Protein AF-U4UCC9-F1 (afdb_monomer)

pLDDT: mean 88.32, std 9.71, range [47.28, 97.69]

Radius of gyration: 32.97 Å; Cα contacts (8 Å, |Δi|>4): 27; chains: 1; bounding box: 53×62×82 Å

Nearest PDB structures (foldseek):
  3mc6-assembly2_C-3  TM=9.038E-01  e=6.333E-03  Saccharomyces cerevisiae
  3mc6-assembly1_A-2  TM=9.038E-01  e=6.333E-03  Saccharomyces cerevisiae
  2hpc-assembly3_G  TM=3.280E-01  e=4.157E+00  Homo sapiens

Mean predicted aligned error: 11.69 Å

Sequence (170 aa):
MDLIKSPASWLKTYVNAAFQGKEPWQIVSITTSSVLLMVWIYDFLDGDESLVNRGKKTAFKLVKHIPQLRAKVDQVLDETRRNFEDDVTKRTSGVPYLVQLPTTAMSREEIFKALSQNLALGEDGWKSGLASGAVYIHNPALQQLVADVFQISSYTNPLHPDLFPGRYAA

Organism: Dendroctonus ponderosae (NCBI:txid77166)

Foldseek 3Di:
DPPVVVVVVVVVVVVCVVCPPPDPVVVVVVVVVVVVVVVVVCCVVPDPDDPVVVVVVVVVVVVCVPPVVVVVVVVVVVVVVVVVVVVVCVLCVVADDPPDDDPDDDDPVRVVVNVVVVVVSDDPVVVVVPDPPPDDDDDPVVVVVVVVVCVVCVPPDPVCCVVVVVVVVD

Structure (mmCIF, N/CA/C/O backbone):
data_AF-U4UCC9-F1
#
_entry.id   AF-U4UCC9-F1
#
loop_
_atom_site.group_PDB
_atom_site.id
_atom_site.type_symbol
_atom_site.label_atom_id
_atom_site.label_alt_id
_atom_site.label_comp_id
_atom_site.label_asym_id
_atom_site.label_entity_id
_atom_site.label_seq_id
_atom_site.pdbx_PDB_ins_code
_atom_site.Cartn_x
_atom_site.Cartn_y
_atom_site.Cartn_z
_atom_site.occupancy
_atom_site.B_iso_or_equiv
_atom_site.auth_seq_id
_atom_site.auth_comp_id
_atom_site.auth_asym_id
_atom_site.auth_atom_id
_atom_site.pdbx_PDB_model_num
ATOM 1 N N . MET A 1 1 ? 14.550 39.989 -50.358 1.00 47.28 1 MET A N 1
ATOM 2 C CA . MET A 1 1 ? 13.908 38.720 -49.934 1.00 47.28 1 MET A CA 1
ATOM 3 C C . MET A 1 1 ? 14.464 37.530 -50.736 1.00 47.28 1 MET A C 1
ATOM 5 O O . MET A 1 1 ? 13.706 36.650 -51.123 1.00 47.28 1 MET A O 1
ATOM 9 N N . ASP A 1 2 ? 15.789 37.461 -50.955 1.00 53.78 2 ASP A N 1
ATOM 10 C CA . ASP A 1 2 ? 16.403 36.431 -51.822 1.00 53.78 2 ASP A CA 1
ATOM 11 C C . ASP A 1 2 ? 17.521 35.614 -51.155 1.00 53.78 2 ASP A C 1
ATOM 13 O O . ASP A 1 2 ? 17.931 34.591 -51.693 1.00 53.78 2 ASP A O 1
ATOM 17 N N . LEU A 1 3 ? 17.945 35.968 -49.936 1.00 51.38 3 LEU A N 1
ATOM 18 C CA . LEU A 1 3 ? 18.942 35.183 -49.194 1.00 51.38 3 LEU A CA 1
ATOM 19 C C . LEU A 1 3 ? 18.393 33.868 -48.612 1.00 51.38 3 LEU A C 1
ATOM 21 O O . LEU A 1 3 ? 19.155 32.930 -48.408 1.00 51.38 3 LEU A O 1
ATOM 25 N N . ILE A 1 4 ? 17.076 33.753 -48.406 1.00 54.91 4 ILE A N 1
ATOM 26 C CA . ILE A 1 4 ? 16.447 32.540 -47.846 1.00 54.91 4 ILE A CA 1
ATOM 27 C C . ILE A 1 4 ? 16.284 31.438 -48.919 1.00 54.91 4 ILE A C 1
ATOM 29 O O . ILE A 1 4 ? 16.200 30.255 -48.597 1.00 54.91 4 ILE A O 1
ATOM 33 N N . LYS A 1 5 ? 16.299 31.792 -50.215 1.00 56.12 5 LYS A N 1
ATOM 34 C CA . LYS A 1 5 ? 16.053 30.844 -51.322 1.00 56.12 5 LYS A CA 1
ATOM 35 C C . LYS A 1 5 ? 17.261 29.951 -51.655 1.00 56.12 5 LYS A C 1
ATOM 37 O O . LYS A 1 5 ? 17.082 28.825 -52.120 1.00 56.12 5 LYS A O 1
ATOM 42 N N . SER A 1 6 ? 18.482 30.428 -51.409 1.00 64.75 6 SER A N 1
ATOM 43 C CA . SER A 1 6 ? 19.723 29.719 -51.764 1.00 64.75 6 SER A CA 1
ATOM 44 C C . SER A 1 6 ? 19.954 28.420 -50.963 1.00 64.75 6 SER A C 1
ATOM 46 O O . SER A 1 6 ? 20.056 27.358 -51.577 1.00 64.75 6 SER A O 1
ATOM 48 N N . PRO A 1 7 ? 19.921 28.418 -49.615 1.00 70.31 7 PRO A N 1
ATOM 49 C CA . PRO A 1 7 ? 20.138 27.184 -48.853 1.00 70.31 7 PRO A CA 1
ATOM 50 C C . PRO A 1 7 ? 19.000 26.165 -49.026 1.00 70.31 7 PRO A C 1
ATOM 52 O O . PRO A 1 7 ? 19.248 24.962 -49.095 1.00 70.31 7 PRO A O 1
ATOM 55 N N . ALA A 1 8 ? 17.754 26.630 -49.167 1.00 76.25 8 ALA A N 1
ATOM 56 C CA . ALA A 1 8 ? 16.591 25.761 -49.347 1.00 76.25 8 ALA A CA 1
ATOM 57 C C . ALA A 1 8 ? 16.604 25.015 -50.695 1.00 76.25 8 ALA A C 1
ATOM 59 O O . ALA A 1 8 ? 16.221 23.847 -50.770 1.00 76.25 8 ALA A O 1
ATOM 60 N N . SER A 1 9 ? 17.059 25.672 -51.766 1.00 79.12 9 SER A N 1
ATOM 61 C CA . SER A 1 9 ? 17.156 25.059 -53.099 1.00 79.12 9 SER A CA 1
ATOM 62 C C . SER A 1 9 ? 18.297 24.045 -53.197 1.00 79.12 9 SER A C 1
ATOM 64 O O . SER A 1 9 ? 18.111 22.977 -53.789 1.00 79.12 9 SER A O 1
ATOM 66 N N . TRP A 1 10 ? 19.434 24.326 -52.555 1.00 84.94 10 TRP A N 1
ATOM 67 C CA . TRP A 1 10 ? 20.522 23.362 -52.401 1.00 84.94 10 TRP A CA 1
ATOM 68 C C . TRP A 1 10 ? 20.057 22.121 -51.630 1.00 84.94 10 TRP A C 1
ATOM 70 O O . TRP A 1 10 ? 20.211 21.003 -52.120 1.00 84.94 10 TRP A O 1
ATOM 80 N N . LEU A 1 11 ? 19.393 22.317 -50.486 1.00 83.38 11 LEU A N 1
ATOM 81 C CA . LEU A 1 11 ? 18.882 21.225 -49.656 1.00 83.38 11 LEU A CA 1
ATOM 82 C C . LEU A 1 11 ? 17.871 20.364 -50.421 1.00 83.38 11 LEU A C 1
ATOM 84 O O . LEU A 1 11 ? 17.974 19.141 -50.426 1.00 83.38 11 LEU A O 1
ATOM 88 N N . LYS A 1 12 ? 16.925 21.000 -51.122 1.00 83.19 12 LYS A N 1
ATOM 89 C CA . LYS A 1 12 ? 15.947 20.310 -51.973 1.00 83.19 12 LYS A CA 1
ATOM 90 C C . LYS A 1 12 ? 16.631 19.463 -53.046 1.00 83.19 12 LYS A C 1
ATOM 92 O O . LYS A 1 12 ? 16.242 18.320 -53.262 1.00 83.19 12 LYS A O 1
ATOM 97 N N . THR A 1 13 ? 17.641 20.015 -53.716 1.00 86.31 13 THR A N 1
ATOM 98 C CA . THR A 1 13 ? 18.372 19.313 -54.782 1.00 86.31 13 THR A CA 1
ATOM 99 C C . THR A 1 13 ? 19.153 18.127 -54.226 1.00 86.31 13 THR A C 1
ATOM 101 O O . THR A 1 13 ? 19.107 17.042 -54.798 1.00 86.31 13 THR A O 1
ATOM 104 N N . TYR A 1 14 ? 19.793 18.305 -53.071 1.00 87.12 14 TYR A N 1
ATOM 105 C CA . TYR A 1 14 ? 20.523 17.249 -52.382 1.00 87.12 14 TYR A CA 1
ATOM 106 C C . TYR A 1 14 ? 19.607 16.102 -51.930 1.00 87.12 14 TYR A C 1
ATOM 108 O O . TYR A 1 14 ? 19.885 14.940 -52.219 1.00 87.12 14 TYR A O 1
ATOM 116 N N . VAL A 1 15 ? 18.479 16.415 -51.281 1.00 84.44 15 VAL A N 1
ATOM 117 C CA . VAL A 1 15 ? 17.497 15.410 -50.838 1.00 84.44 15 VAL A CA 1
ATOM 118 C C . VAL A 1 15 ? 16.915 14.660 -52.037 1.00 84.44 15 VAL A C 1
ATOM 120 O O . VAL A 1 15 ? 16.879 13.432 -52.034 1.00 84.44 15 VAL A O 1
ATOM 123 N N . ASN A 1 16 ? 16.525 15.367 -53.100 1.00 85.44 16 ASN A N 1
ATOM 124 C CA . ASN A 1 16 ? 15.986 14.729 -54.302 1.00 85.44 16 ASN A CA 1
ATOM 125 C C . ASN A 1 16 ? 17.008 13.818 -54.997 1.00 85.44 16 ASN A C 1
ATOM 127 O O . ASN A 1 16 ? 16.629 12.759 -55.490 1.00 85.44 16 ASN A O 1
ATOM 131 N N . ALA A 1 17 ? 18.289 14.198 -55.011 1.00 87.19 17 ALA A N 1
ATOM 132 C CA . ALA A 1 17 ? 19.362 13.348 -55.521 1.00 87.19 17 ALA A CA 1
ATOM 133 C C . ALA A 1 17 ? 19.570 12.102 -54.640 1.00 87.19 17 ALA A C 1
ATOM 135 O O . ALA A 1 17 ? 19.726 11.000 -55.159 1.00 87.19 17 ALA A O 1
ATOM 136 N N . ALA A 1 18 ? 19.505 12.244 -53.312 1.00 83.88 18 ALA A N 1
ATOM 137 C CA . ALA A 1 18 ? 19.679 11.136 -52.370 1.00 83.88 18 ALA A CA 1
ATOM 138 C C . ALA A 1 18 ? 18.568 10.068 -52.459 1.00 83.88 18 ALA A C 1
ATOM 140 O O . ALA A 1 18 ? 18.821 8.885 -52.221 1.00 83.88 18 ALA A O 1
ATOM 141 N N . PHE A 1 19 ? 17.345 10.465 -52.824 1.00 87.25 19 PHE A N 1
ATOM 142 C CA . PHE A 1 19 ? 16.203 9.559 -53.016 1.00 87.25 19 PHE A CA 1
ATOM 143 C C . PHE A 1 19 ? 15.894 9.268 -54.497 1.00 87.25 19 PHE A C 1
ATOM 145 O O . PHE A 1 19 ? 14.848 8.692 -54.806 1.00 87.25 19 PHE A O 1
ATOM 152 N N . GLN A 1 20 ? 16.792 9.626 -55.423 1.00 89.06 20 GLN A N 1
ATOM 153 C CA . GLN A 1 20 ? 16.585 9.411 -56.854 1.00 89.06 20 GLN A CA 1
ATOM 154 C C . GLN A 1 20 ? 16.442 7.913 -57.174 1.00 89.06 20 GLN A C 1
ATOM 156 O O . GLN A 1 20 ? 17.244 7.086 -56.744 1.00 89.06 20 GLN A O 1
ATOM 161 N N . GLY A 1 21 ? 15.402 7.562 -57.937 1.00 88.44 21 GLY A N 1
ATOM 162 C CA . GLY A 1 21 ? 15.137 6.181 -58.355 1.00 88.44 21 GLY A CA 1
ATOM 163 C C . GLY A 1 21 ? 14.501 5.283 -57.286 1.00 88.44 21 GLY A C 1
ATOM 164 O O . GLY A 1 21 ? 14.430 4.076 -57.498 1.00 88.44 21 GLY A O 1
ATOM 165 N N . LYS A 1 22 ? 14.042 5.837 -56.154 1.00 90.31 22 LYS A N 1
ATOM 166 C CA . LYS A 1 22 ? 13.274 5.091 -55.145 1.00 90.31 22 LYS A CA 1
ATOM 167 C C . LYS A 1 22 ? 11.772 5.236 -55.356 1.00 90.31 22 LYS A C 1
ATOM 169 O O . LYS A 1 22 ? 11.279 6.317 -55.674 1.00 90.31 22 LYS A O 1
ATOM 174 N N . GLU A 1 23 ? 11.043 4.151 -55.130 1.00 91.88 23 GLU A N 1
ATOM 175 C CA . GLU A 1 23 ? 9.582 4.167 -55.153 1.00 91.88 23 GLU A CA 1
ATOM 176 C C . GLU A 1 23 ? 9.019 4.877 -53.907 1.00 91.88 23 GLU A C 1
ATOM 178 O O . GLU A 1 23 ? 9.656 4.861 -52.847 1.00 91.88 23 GLU A O 1
ATOM 183 N N . PRO A 1 24 ? 7.807 5.464 -53.975 1.00 90.50 24 PRO A N 1
ATOM 184 C CA . PRO A 1 24 ? 7.237 6.234 -52.868 1.00 90.50 24 PRO A CA 1
ATOM 185 C C . PRO A 1 24 ? 7.198 5.492 -51.523 1.00 90.50 24 PRO A C 1
ATOM 187 O O . PRO A 1 24 ? 7.514 6.081 -50.491 1.00 90.50 24 PRO A O 1
ATOM 190 N N . TRP A 1 25 ? 6.878 4.194 -51.514 1.00 92.31 25 TRP A N 1
ATOM 191 C CA . TRP A 1 25 ? 6.839 3.407 -50.277 1.00 92.31 25 TRP A CA 1
ATOM 192 C C . TRP A 1 25 ? 8.227 3.254 -49.638 1.00 92.31 25 TRP A C 1
ATOM 194 O O . TRP A 1 25 ? 8.339 3.297 -48.417 1.00 92.31 25 TRP A O 1
ATOM 204 N N . GLN A 1 26 ? 9.294 3.156 -50.442 1.00 91.44 26 GLN A N 1
ATOM 205 C CA . GLN A 1 26 ? 10.670 3.049 -49.947 1.00 91.44 26 GLN A CA 1
ATOM 206 C C . GLN A 1 26 ? 11.096 4.339 -49.249 1.00 91.44 26 GLN A C 1
ATOM 208 O O . GLN A 1 26 ? 11.743 4.294 -48.205 1.00 91.44 26 GLN A O 1
ATOM 213 N N . ILE A 1 27 ? 10.712 5.491 -49.805 1.00 91.81 27 ILE A N 1
ATOM 214 C CA . ILE A 1 27 ? 10.983 6.803 -49.207 1.00 91.81 27 ILE A CA 1
ATOM 215 C C . ILE A 1 27 ? 10.269 6.917 -47.856 1.00 91.81 27 ILE A C 1
ATOM 217 O O . ILE A 1 27 ? 10.886 7.318 -46.866 1.00 91.81 27 ILE A O 1
ATOM 221 N N . VAL A 1 28 ? 9.001 6.505 -47.785 1.00 93.62 28 VAL A N 1
ATOM 222 C CA . VAL A 1 28 ? 8.235 6.491 -46.530 1.00 93.62 28 VAL A CA 1
ATOM 223 C C . VAL A 1 28 ? 8.887 5.554 -45.509 1.00 93.62 28 VAL A C 1
ATOM 225 O O . VAL A 1 28 ? 9.186 5.982 -44.401 1.00 93.62 28 VAL A O 1
ATOM 228 N N . SER A 1 29 ? 9.208 4.310 -45.873 1.00 94.19 29 SER A N 1
ATOM 229 C CA . SER A 1 29 ? 9.813 3.351 -44.938 1.00 94.19 29 SER A CA 1
ATOM 230 C C . SER A 1 29 ? 11.182 3.796 -44.427 1.00 94.19 29 SER A C 1
ATOM 232 O O . SER A 1 29 ? 11.454 3.653 -43.234 1.00 94.19 29 SER A O 1
ATOM 234 N N . ILE A 1 30 ? 12.037 4.349 -45.294 1.00 92.62 30 ILE A N 1
ATOM 235 C CA . ILE A 1 30 ? 13.361 4.849 -44.900 1.00 92.62 30 ILE A CA 1
ATOM 236 C C . ILE A 1 30 ? 13.206 6.031 -43.947 1.00 92.62 30 ILE A C 1
ATOM 238 O O . ILE A 1 30 ? 13.788 6.013 -42.868 1.00 92.62 30 ILE A O 1
ATOM 242 N N . THR A 1 31 ? 12.395 7.030 -44.301 1.00 93.81 31 THR A N 1
ATOM 243 C CA . THR A 1 31 ? 12.232 8.225 -43.460 1.00 93.81 31 THR A CA 1
ATOM 244 C C . THR A 1 31 ? 11.598 7.885 -42.113 1.00 93.81 31 THR A C 1
ATOM 246 O O . THR A 1 31 ? 12.139 8.283 -41.082 1.00 93.81 31 THR A O 1
ATOM 249 N N . THR A 1 32 ? 10.533 7.076 -42.083 1.00 95.38 32 THR A N 1
ATOM 250 C CA . THR A 1 32 ? 9.915 6.615 -40.832 1.00 95.38 32 THR A CA 1
ATOM 251 C C . THR A 1 32 ? 10.902 5.820 -39.976 1.00 95.38 32 THR A C 1
ATOM 253 O O . THR A 1 32 ? 11.041 6.113 -38.791 1.00 95.38 32 THR A O 1
ATOM 256 N N . SER A 1 33 ? 11.640 4.867 -40.554 1.00 95.75 33 SER A N 1
ATOM 257 C CA . SER A 1 33 ? 12.606 4.056 -39.795 1.00 95.75 33 SER A CA 1
ATOM 258 C C . SER A 1 33 ? 13.769 4.893 -39.266 1.00 95.75 33 SER A C 1
ATOM 260 O O . SER A 1 33 ? 14.184 4.705 -38.127 1.00 95.75 33 SER A O 1
ATOM 262 N N . SER A 1 34 ? 14.283 5.842 -40.054 1.00 94.31 34 SER A N 1
ATOM 263 C CA . SER A 1 34 ? 15.357 6.742 -39.627 1.00 94.31 34 SER A CA 1
ATOM 264 C C . SER A 1 34 ? 14.920 7.671 -38.499 1.00 94.31 34 SER A C 1
ATOM 266 O O . SER A 1 34 ? 15.680 7.858 -37.553 1.00 94.31 34 SER A O 1
ATOM 268 N N . VAL A 1 35 ? 13.704 8.223 -38.564 1.00 96.00 35 VAL A N 1
ATOM 269 C CA . VAL A 1 35 ? 13.162 9.067 -37.488 1.00 96.00 35 VAL A CA 1
ATOM 270 C C . VAL A 1 35 ? 12.956 8.246 -36.218 1.00 96.00 35 VAL A C 1
ATOM 272 O O . VAL A 1 35 ? 13.420 8.657 -35.159 1.00 96.00 35 VAL A O 1
ATOM 275 N N . LEU A 1 36 ? 12.338 7.064 -36.313 1.00 96.12 36 LEU A N 1
ATOM 276 C CA . LEU A 1 36 ? 12.151 6.181 -35.156 1.00 96.12 36 LEU A CA 1
ATOM 277 C C . LEU A 1 36 ? 13.487 5.744 -34.545 1.00 96.12 36 LEU A C 1
ATOM 279 O O . LEU A 1 36 ? 13.622 5.742 -33.326 1.00 96.12 36 LEU A O 1
ATOM 283 N N . LEU A 1 37 ? 14.487 5.422 -35.372 1.00 95.75 37 LEU A N 1
ATOM 284 C CA . LEU A 1 37 ? 15.831 5.088 -34.905 1.00 95.75 37 LEU A CA 1
ATOM 285 C C . LEU A 1 37 ? 16.489 6.278 -34.201 1.00 95.75 37 LEU A C 1
ATOM 287 O O . LEU A 1 37 ? 17.109 6.097 -33.160 1.00 95.75 37 LEU A O 1
ATOM 291 N N . MET A 1 38 ? 16.348 7.488 -34.744 1.00 95.19 38 MET A N 1
ATOM 292 C CA . MET A 1 38 ? 16.907 8.699 -34.146 1.00 95.19 38 MET A CA 1
ATOM 293 C C . MET A 1 38 ? 16.262 9.010 -32.791 1.00 95.19 38 MET A C 1
ATOM 295 O O . MET A 1 38 ? 16.990 9.273 -31.838 1.00 95.19 38 MET A O 1
ATOM 299 N N . VAL A 1 39 ? 14.931 8.922 -32.687 1.00 93.06 39 VAL A N 1
ATOM 300 C CA . VAL A 1 39 ? 14.205 9.079 -31.413 1.00 93.06 39 VAL A CA 1
ATOM 301 C C . VAL A 1 39 ? 14.635 8.002 -30.420 1.00 93.06 39 VAL A C 1
ATOM 303 O O . VAL A 1 39 ? 14.973 8.315 -29.286 1.00 93.06 39 VAL A O 1
ATOM 306 N N . TRP A 1 40 ? 14.726 6.745 -30.859 1.00 91.19 40 TRP A N 1
ATOM 307 C CA . TRP A 1 40 ? 15.185 5.652 -30.005 1.00 91.19 40 TRP A CA 1
ATOM 308 C C . TRP A 1 40 ? 16.619 5.864 -29.498 1.00 91.19 40 TRP A C 1
ATOM 310 O O . TRP A 1 40 ? 16.883 5.630 -28.323 1.00 91.19 40 TRP A O 1
ATOM 320 N N . ILE A 1 41 ? 17.546 6.326 -30.349 1.00 89.62 41 ILE A N 1
ATOM 321 C CA . ILE A 1 41 ? 18.921 6.659 -29.938 1.00 89.62 41 ILE A CA 1
ATOM 322 C C . ILE A 1 41 ? 18.911 7.822 -28.943 1.00 89.62 41 ILE A C 1
ATOM 324 O O . ILE A 1 41 ? 19.638 7.765 -27.953 1.00 89.62 41 ILE A O 1
ATOM 328 N N . TYR A 1 42 ? 18.102 8.854 -29.191 1.00 88.50 42 TYR A N 1
ATOM 329 C CA . TYR A 1 42 ? 17.964 9.995 -28.290 1.00 88.50 42 TYR A CA 1
ATOM 330 C C . TYR A 1 42 ? 17.484 9.541 -26.906 1.00 88.50 42 TYR A C 1
ATOM 332 O O . TYR A 1 42 ? 18.213 9.722 -25.937 1.00 88.50 42 TYR A O 1
ATOM 340 N N . ASP A 1 43 ? 16.358 8.829 -26.817 1.00 81.88 43 ASP A N 1
ATOM 341 C CA . ASP A 1 43 ? 15.822 8.298 -25.553 1.00 81.88 43 ASP A CA 1
ATOM 342 C C . ASP A 1 43 ? 16.792 7.308 -24.878 1.00 81.88 43 ASP A C 1
ATOM 344 O O . ASP A 1 43 ? 16.871 7.177 -23.648 1.00 81.88 43 ASP A O 1
ATOM 348 N N . PHE A 1 44 ? 17.565 6.576 -25.684 1.00 81.75 44 PHE A N 1
ATOM 349 C CA . PHE A 1 44 ? 18.584 5.672 -25.175 1.00 81.75 44 PHE A CA 1
ATOM 350 C C . PHE A 1 44 ? 19.751 6.427 -24.523 1.00 81.75 44 PHE A C 1
ATOM 352 O O . PHE A 1 44 ? 20.250 5.955 -23.500 1.00 81.75 44 PHE A O 1
ATOM 359 N N . LEU A 1 45 ? 20.177 7.567 -25.069 1.00 82.50 45 LEU A N 1
ATOM 360 C CA . LEU A 1 45 ? 21.286 8.368 -24.538 1.00 82.50 45 LEU A CA 1
ATOM 361 C C . LEU A 1 45 ? 20.857 9.337 -23.427 1.00 82.50 45 LEU A C 1
ATOM 363 O O . LEU A 1 45 ? 21.623 9.528 -22.488 1.00 82.50 45 LEU A O 1
ATOM 367 N N . ASP A 1 46 ? 19.657 9.910 -23.526 1.00 80.31 46 ASP A N 1
ATOM 368 C CA . ASP A 1 46 ? 19.131 10.966 -22.642 1.00 80.31 46 ASP A CA 1
ATOM 369 C C . ASP A 1 46 ? 18.462 10.427 -21.368 1.00 80.31 46 ASP A C 1
ATOM 371 O O . ASP A 1 46 ? 17.993 11.180 -20.523 1.00 80.31 46 ASP A O 1
ATOM 375 N N . GLY A 1 47 ? 18.381 9.106 -21.198 1.00 70.94 47 GLY A N 1
ATOM 376 C CA . GLY A 1 47 ? 17.731 8.563 -20.010 1.00 70.94 47 GLY A CA 1
ATOM 377 C C . GLY A 1 47 ? 18.558 8.754 -18.735 1.00 70.94 47 GLY A C 1
ATOM 378 O O . GLY A 1 47 ? 19.743 8.430 -18.705 1.00 70.94 47 GLY A O 1
ATOM 379 N N . ASP A 1 48 ? 17.881 9.138 -17.650 1.00 69.44 48 ASP A N 1
ATOM 380 C CA . ASP A 1 48 ? 18.442 9.401 -16.310 1.00 69.44 48 ASP A CA 1
ATOM 381 C C . ASP A 1 48 ? 19.288 8.254 -15.712 1.00 69.44 48 ASP A C 1
ATOM 383 O O . ASP A 1 48 ? 20.084 8.446 -14.790 1.00 69.44 48 ASP A O 1
ATOM 387 N N . GLU A 1 49 ? 19.127 7.025 -16.213 1.00 75.56 49 GLU A N 1
ATOM 388 C CA . GLU A 1 49 ? 19.886 5.863 -15.757 1.00 75.56 49 GLU A CA 1
ATOM 389 C C . GLU A 1 49 ? 21.130 5.604 -16.605 1.00 75.56 49 GLU A C 1
ATOM 391 O O . GLU A 1 49 ? 21.039 5.308 -17.798 1.00 75.56 49 GLU A O 1
ATOM 396 N N . SER A 1 50 ? 22.292 5.559 -15.943 1.00 83.31 50 SER A N 1
ATOM 397 C CA . SER A 1 50 ? 23.559 5.198 -16.582 1.00 83.31 50 SER A CA 1
ATOM 398 C C . SER A 1 50 ? 23.470 3.883 -17.373 1.00 83.31 50 SER A C 1
ATOM 400 O O . SER A 1 50 ? 22.852 2.900 -16.945 1.00 83.31 50 SER A O 1
ATOM 402 N N . LEU A 1 51 ? 24.165 3.824 -18.515 1.00 81.44 51 LEU A N 1
ATOM 403 C CA . LEU A 1 51 ? 24.238 2.624 -19.363 1.00 81.44 51 LEU A CA 1
ATOM 404 C C . LEU A 1 51 ? 24.713 1.384 -18.585 1.00 81.44 51 LEU A C 1
ATOM 406 O O . LEU A 1 51 ? 24.260 0.268 -18.838 1.00 81.44 51 LEU A O 1
ATOM 410 N N . VAL A 1 52 ? 25.567 1.588 -17.580 1.00 83.31 52 VAL A N 1
ATOM 411 C CA . VAL A 1 52 ? 26.032 0.540 -16.664 1.00 83.31 52 VAL A CA 1
ATOM 412 C C . VAL A 1 52 ? 24.874 -0.042 -15.853 1.00 83.31 52 VAL A C 1
ATOM 414 O O . VAL A 1 52 ? 24.780 -1.260 -15.716 1.00 83.31 52 VAL A O 1
ATOM 417 N N . ASN A 1 53 ? 23.970 0.791 -15.335 1.00 86.31 53 ASN A N 1
ATOM 418 C CA . ASN A 1 53 ? 22.815 0.324 -14.569 1.00 86.31 53 ASN A CA 1
ATOM 419 C C . ASN A 1 53 ? 21.830 -0.448 -15.449 1.00 86.31 53 ASN A C 1
ATOM 421 O O . ASN A 1 53 ? 21.337 -1.500 -15.036 1.00 86.31 53 ASN A O 1
ATOM 425 N N . ARG A 1 54 ? 21.610 0.002 -16.687 1.00 84.75 54 ARG A N 1
ATOM 426 C CA . ARG A 1 54 ? 20.808 -0.737 -17.675 1.00 84.75 54 ARG A CA 1
ATOM 427 C C . ARG A 1 54 ? 21.426 -2.099 -17.990 1.00 84.75 54 ARG A C 1
ATOM 429 O O . ARG A 1 54 ? 20.733 -3.114 -17.926 1.00 84.75 54 ARG A O 1
ATOM 436 N N . GLY A 1 55 ? 22.738 -2.137 -18.228 1.00 87.69 55 GLY A N 1
ATOM 437 C CA . GLY A 1 55 ? 23.496 -3.373 -18.424 1.00 87.69 55 GLY A CA 1
ATOM 438 C C . GLY A 1 55 ? 23.387 -4.319 -17.226 1.00 87.69 55 GLY A C 1
ATOM 439 O O . GLY A 1 55 ? 23.057 -5.490 -17.402 1.00 87.69 55 GLY A O 1
ATOM 440 N N . LYS A 1 56 ? 23.557 -3.808 -15.999 1.00 89.75 56 LYS A N 1
ATOM 441 C CA . LYS A 1 56 ? 23.379 -4.574 -14.753 1.00 89.75 56 LYS A CA 1
ATOM 442 C C . LYS A 1 56 ? 21.967 -5.145 -14.627 1.00 89.75 56 LYS A C 1
ATOM 444 O O . LYS A 1 56 ? 21.825 -6.316 -14.292 1.00 89.75 56 LYS A O 1
ATOM 449 N N . LYS A 1 57 ? 20.925 -4.362 -14.926 1.00 88.62 57 LYS A N 1
ATOM 450 C CA . LYS A 1 57 ? 19.528 -4.830 -14.896 1.00 88.62 57 LYS A CA 1
ATOM 451 C C . LYS A 1 57 ? 19.285 -5.938 -15.917 1.00 88.62 57 LYS A C 1
ATOM 453 O O . LYS A 1 57 ? 18.669 -6.944 -15.575 1.00 88.62 57 LYS A O 1
ATOM 458 N N . THR A 1 58 ? 19.774 -5.783 -17.146 1.00 87.81 58 THR A N 1
ATOM 459 C CA . THR A 1 58 ? 19.644 -6.809 -18.191 1.00 87.81 58 THR A CA 1
ATOM 460 C C . THR A 1 58 ? 20.419 -8.071 -17.830 1.00 87.81 58 THR A C 1
ATOM 462 O O . THR A 1 58 ? 19.858 -9.161 -17.893 1.00 87.81 58 THR A O 1
ATOM 465 N N . ALA A 1 59 ? 21.659 -7.940 -17.358 1.00 91.75 59 ALA A N 1
ATOM 466 C CA . ALA A 1 59 ? 22.452 -9.065 -16.873 1.00 91.75 59 ALA A CA 1
ATOM 467 C C . ALA A 1 59 ? 21.750 -9.784 -15.713 1.00 91.75 59 ALA A C 1
ATOM 469 O O . ALA A 1 59 ? 21.617 -11.002 -15.738 1.00 91.75 59 ALA A O 1
ATOM 470 N N . PHE A 1 60 ? 21.211 -9.044 -14.743 1.00 91.00 60 PHE A N 1
ATOM 471 C CA . PHE A 1 60 ? 20.451 -9.611 -13.631 1.00 91.00 60 PHE A CA 1
ATOM 472 C C . PHE A 1 60 ? 19.182 -10.332 -14.100 1.00 91.00 60 PHE A C 1
ATOM 474 O O . PHE A 1 60 ? 18.876 -11.418 -13.608 1.00 91.00 60 PHE A O 1
ATOM 481 N N . LYS A 1 61 ? 18.463 -9.779 -15.088 1.00 88.31 61 LYS A N 1
ATOM 482 C CA . LYS A 1 61 ? 17.326 -10.459 -15.728 1.00 88.31 61 LYS A CA 1
ATOM 483 C C . LYS A 1 61 ? 17.763 -11.771 -16.374 1.00 88.31 61 LYS A C 1
ATOM 485 O O . LYS A 1 61 ? 17.105 -12.777 -16.152 1.00 88.31 61 LYS A O 1
ATOM 490 N N . LEU A 1 62 ? 18.863 -11.790 -17.124 1.00 90.69 62 LEU A N 1
ATOM 491 C CA . LEU A 1 62 ? 19.373 -13.004 -17.773 1.00 90.69 62 LEU A CA 1
ATOM 492 C C . LEU A 1 62 ? 19.815 -14.055 -16.750 1.00 90.69 62 LEU A C 1
ATOM 494 O O . LEU A 1 62 ? 19.413 -15.209 -16.836 1.00 90.69 62 LEU A O 1
ATOM 498 N N . VAL A 1 63 ? 20.562 -13.640 -15.729 1.00 90.19 63 VAL A N 1
ATOM 499 C CA . VAL A 1 63 ? 21.047 -14.507 -14.648 1.00 90.19 63 VAL A CA 1
ATOM 500 C C . VAL A 1 63 ? 19.885 -15.166 -13.890 1.00 90.19 63 VAL A C 1
ATOM 502 O O . VAL A 1 63 ? 19.958 -16.349 -13.568 1.00 90.19 63 VAL A O 1
ATOM 505 N N . LYS A 1 64 ? 18.756 -14.467 -13.706 1.00 85.12 64 LYS A N 1
ATOM 506 C CA . LYS A 1 64 ? 17.522 -15.038 -13.130 1.00 85.12 64 LYS A CA 1
ATOM 507 C C . LYS A 1 64 ? 16.875 -16.164 -13.950 1.00 85.12 64 LYS A C 1
ATOM 509 O O . LYS A 1 64 ? 16.032 -16.872 -13.408 1.00 85.12 64 LYS A O 1
ATOM 514 N N . HIS A 1 65 ? 17.235 -16.349 -15.221 1.00 88.50 65 HIS A N 1
ATOM 515 C CA . HIS A 1 65 ? 16.726 -17.464 -16.031 1.00 88.50 65 HIS A CA 1
ATOM 516 C C . HIS A 1 65 ? 17.497 -18.768 -15.796 1.00 88.50 65 HIS A C 1
ATOM 518 O O . HIS A 1 65 ? 17.053 -19.823 -16.244 1.00 88.50 65 HIS A O 1
ATOM 524 N N . ILE A 1 66 ? 18.626 -18.724 -15.082 1.00 94.75 66 ILE A N 1
ATOM 525 C CA . ILE A 1 66 ? 19.385 -19.921 -14.718 1.00 94.75 66 ILE A CA 1
ATOM 526 C C . ILE A 1 66 ? 18.554 -20.728 -13.704 1.00 94.75 66 ILE A C 1
ATOM 528 O O . ILE A 1 66 ? 18.288 -20.216 -12.611 1.00 94.75 66 ILE A O 1
ATOM 532 N N . PRO A 1 67 ? 18.168 -21.986 -14.006 1.00 92.31 67 PRO A N 1
ATOM 533 C CA . PRO A 1 67 ? 17.232 -22.747 -13.173 1.00 92.31 67 PRO A CA 1
ATOM 534 C C . PRO A 1 67 ? 17.674 -22.896 -11.714 1.00 92.31 67 PRO A C 1
ATOM 536 O O . PRO A 1 67 ? 16.861 -22.756 -10.807 1.00 92.31 67 PRO A O 1
ATOM 539 N N . GLN A 1 68 ? 18.970 -23.118 -11.477 1.00 93.38 68 GLN A N 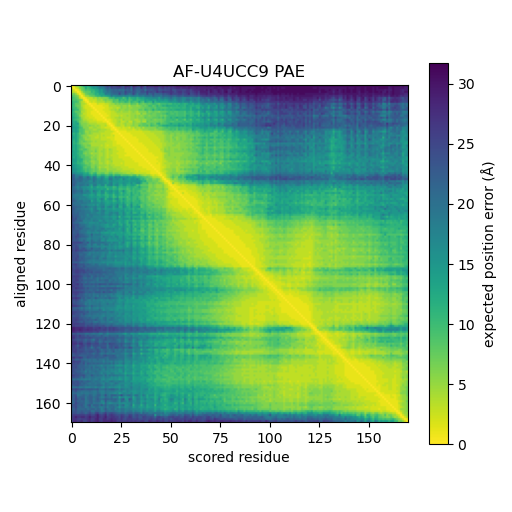1
ATOM 540 C CA . GLN A 1 68 ? 19.528 -23.273 -10.129 1.00 93.38 68 GLN A CA 1
ATOM 541 C C . GLN A 1 68 ? 19.410 -21.992 -9.295 1.00 93.38 68 GLN A C 1
ATOM 543 O O . GLN A 1 68 ? 19.058 -22.045 -8.118 1.00 93.38 68 GLN A O 1
ATOM 548 N N . LEU A 1 69 ? 19.675 -20.831 -9.903 1.00 91.25 69 LEU A N 1
ATOM 549 C CA . LEU A 1 69 ? 19.557 -19.557 -9.201 1.00 91.25 69 LEU A CA 1
ATOM 550 C C . LEU A 1 69 ? 18.094 -19.210 -8.942 1.00 91.25 69 LEU A C 1
ATOM 552 O O . LEU A 1 69 ? 17.759 -18.763 -7.848 1.00 91.25 69 LEU A O 1
ATOM 556 N N . ARG A 1 70 ? 17.226 -19.444 -9.930 1.00 91.25 70 ARG A N 1
ATOM 557 C CA . ARG A 1 70 ? 15.786 -19.254 -9.773 1.00 91.25 70 ARG A CA 1
ATOM 558 C C . ARG A 1 70 ? 15.245 -20.090 -8.616 1.00 91.25 70 ARG A C 1
ATOM 560 O O . ARG A 1 70 ? 14.622 -19.527 -7.730 1.00 91.25 70 ARG A O 1
ATOM 567 N N . ALA A 1 71 ? 15.591 -21.377 -8.560 1.00 94.25 71 ALA A N 1
ATOM 568 C CA . ALA A 1 71 ? 15.199 -22.255 -7.460 1.00 94.25 71 ALA A CA 1
ATOM 569 C C . ALA A 1 71 ? 15.658 -21.722 -6.091 1.00 94.25 71 ALA A C 1
ATOM 571 O O . ALA A 1 71 ? 14.921 -21.819 -5.113 1.00 94.25 71 ALA A O 1
ATOM 572 N N . LYS A 1 72 ? 16.849 -21.110 -6.010 1.00 94.31 72 LYS A N 1
ATOM 573 C CA . LYS A 1 72 ? 17.328 -20.509 -4.759 1.00 94.31 72 LYS A CA 1
ATOM 574 C C . LYS A 1 72 ? 16.562 -19.242 -4.374 1.00 94.31 72 LYS A C 1
ATOM 576 O O . LYS A 1 72 ? 16.280 -19.048 -3.195 1.00 94.31 72 LYS A O 1
ATOM 581 N N . VAL A 1 73 ? 16.239 -18.387 -5.345 1.00 92.38 73 VAL A N 1
ATOM 582 C CA . VAL A 1 73 ? 15.402 -17.197 -5.122 1.00 92.38 73 VAL A CA 1
ATOM 583 C C . VAL A 1 73 ? 14.012 -17.615 -4.654 1.00 92.38 73 VAL A C 1
ATOM 585 O O . VAL A 1 73 ? 13.542 -17.097 -3.646 1.00 92.38 73 VAL A O 1
ATOM 588 N N . ASP A 1 74 ? 13.403 -18.587 -5.330 1.00 94.12 74 ASP A N 1
ATOM 589 C CA . ASP A 1 74 ? 12.082 -19.114 -4.986 1.00 94.12 74 ASP A CA 1
ATOM 590 C C . ASP A 1 74 ? 12.091 -19.717 -3.570 1.00 94.12 74 ASP A C 1
ATOM 592 O O . ASP A 1 74 ? 11.222 -19.396 -2.766 1.00 94.12 74 ASP A O 1
ATOM 596 N N . GLN A 1 75 ? 13.139 -20.466 -3.196 1.00 96.62 75 GLN A N 1
ATOM 597 C CA . GLN A 1 75 ? 13.307 -20.981 -1.831 1.00 96.62 75 GLN A CA 1
ATOM 598 C C . GLN A 1 75 ? 13.297 -19.863 -0.773 1.00 96.62 75 GLN A C 1
ATOM 600 O O . GLN A 1 75 ? 12.632 -20.003 0.252 1.00 96.62 75 GLN A O 1
ATOM 605 N N . VAL A 1 76 ? 14.038 -18.772 -1.000 1.00 96.25 76 VAL A N 1
ATOM 606 C CA . VAL A 1 76 ? 14.111 -17.642 -0.054 1.00 96.25 76 VAL A CA 1
ATOM 607 C C . VAL A 1 76 ? 12.786 -16.886 0.002 1.00 96.25 76 VAL A C 1
ATOM 609 O O . VAL A 1 76 ? 12.378 -16.459 1.081 1.00 96.25 76 VAL A O 1
ATOM 612 N N . LEU A 1 77 ? 12.095 -16.734 -1.129 1.00 96.38 77 LEU A N 1
ATOM 613 C CA . LEU A 1 77 ? 10.768 -16.119 -1.170 1.00 96.38 77 LEU A CA 1
ATOM 614 C C . LEU A 1 77 ? 9.748 -16.955 -0.396 1.00 96.38 77 LEU A C 1
ATOM 616 O O . LEU A 1 77 ? 9.005 -16.400 0.409 1.00 96.38 77 LEU A O 1
ATOM 620 N N . ASP A 1 78 ? 9.757 -18.273 -0.579 1.00 97.56 78 ASP A N 1
ATOM 621 C CA . ASP A 1 78 ? 8.871 -19.191 0.136 1.00 97.56 78 ASP A CA 1
ATOM 622 C C . ASP A 1 78 ? 9.166 -19.221 1.637 1.00 97.56 78 ASP A C 1
ATOM 624 O O . ASP A 1 78 ? 8.250 -19.253 2.454 1.00 97.56 78 ASP A O 1
ATOM 628 N N . GLU A 1 79 ? 10.441 -19.196 2.025 1.00 97.69 79 GLU A N 1
ATOM 629 C CA . GLU A 1 79 ? 10.846 -19.087 3.427 1.00 97.69 79 GLU A CA 1
ATOM 630 C C . GLU A 1 79 ? 10.413 -17.751 4.037 1.00 97.69 79 GLU A C 1
ATOM 632 O O . GLU A 1 79 ? 9.797 -17.738 5.097 1.00 97.69 79 GLU A O 1
ATOM 637 N N . THR A 1 80 ? 10.650 -16.638 3.341 1.00 96.62 80 THR A N 1
ATOM 638 C CA . THR A 1 80 ? 10.212 -15.303 3.778 1.00 96.62 80 THR A CA 1
ATOM 639 C C . THR A 1 80 ? 8.695 -15.245 3.924 1.00 96.62 80 THR A C 1
ATOM 641 O O . THR A 1 80 ? 8.191 -14.704 4.906 1.00 96.62 80 THR A O 1
ATOM 644 N N . ARG A 1 81 ? 7.960 -15.839 2.977 1.00 96.62 81 ARG A N 1
ATOM 645 C CA . ARG A 1 81 ? 6.503 -15.945 3.028 1.00 96.62 81 ARG A CA 1
ATOM 646 C C . ARG A 1 81 ? 6.048 -16.736 4.250 1.00 96.62 81 ARG A C 1
ATOM 648 O O . ARG A 1 81 ? 5.200 -16.240 4.979 1.00 96.62 81 ARG A O 1
ATOM 655 N N . ARG A 1 82 ? 6.615 -17.924 4.487 1.00 97.25 82 ARG A N 1
ATOM 656 C CA . ARG A 1 82 ? 6.283 -18.747 5.661 1.00 97.25 82 ARG A CA 1
ATOM 657 C C . ARG A 1 82 ? 6.588 -18.018 6.963 1.00 97.25 82 ARG A C 1
ATOM 659 O O . ARG A 1 82 ? 5.739 -17.986 7.837 1.00 97.25 82 ARG A O 1
ATOM 666 N N . ASN A 1 83 ? 7.752 -17.379 7.063 1.00 97.06 83 ASN A N 1
ATOM 667 C CA . ASN A 1 83 ? 8.122 -16.602 8.245 1.00 97.06 83 ASN A CA 1
ATOM 668 C C . ASN A 1 83 ? 7.136 -15.452 8.483 1.00 97.06 83 ASN A C 1
ATOM 670 O O . ASN A 1 83 ? 6.716 -15.233 9.612 1.00 97.06 83 ASN A O 1
ATOM 674 N N . PHE A 1 84 ? 6.716 -14.757 7.423 1.00 95.69 84 PHE A N 1
ATOM 675 C CA . PHE A 1 84 ? 5.706 -13.707 7.523 1.00 95.69 84 PHE A CA 1
ATOM 676 C C . PHE A 1 84 ? 4.334 -14.252 7.948 1.00 95.69 84 PHE A C 1
ATOM 678 O O . PHE A 1 84 ? 3.704 -13.687 8.839 1.00 95.69 84 PHE A O 1
ATOM 685 N N . GLU A 1 85 ? 3.871 -15.348 7.340 1.00 94.94 85 GLU A N 1
ATOM 686 C CA . GLU A 1 85 ? 2.613 -16.016 7.705 1.00 94.94 85 GLU A CA 1
ATOM 687 C C . GLU A 1 85 ? 2.639 -16.483 9.169 1.00 94.94 85 GLU A C 1
ATOM 689 O O . GLU A 1 85 ? 1.688 -16.225 9.910 1.00 94.94 85 GLU A O 1
ATOM 694 N N . ASP A 1 86 ? 3.740 -17.090 9.613 1.00 95.88 86 ASP A N 1
ATOM 695 C CA . ASP A 1 86 ? 3.954 -17.522 10.995 1.00 95.88 86 ASP A CA 1
ATOM 696 C C . ASP A 1 86 ? 3.977 -16.339 11.965 1.00 95.88 86 ASP A C 1
ATOM 698 O O . ASP A 1 86 ? 3.345 -16.399 13.019 1.00 95.88 86 ASP A O 1
ATOM 702 N N . ASP A 1 87 ? 4.689 -15.261 11.635 1.00 93.25 87 ASP A N 1
ATOM 703 C CA . ASP A 1 87 ? 4.789 -14.070 12.480 1.00 93.25 87 ASP A CA 1
ATOM 704 C C . ASP A 1 87 ? 3.436 -13.375 12.628 1.00 93.25 87 ASP A C 1
ATOM 706 O O . ASP A 1 87 ? 3.053 -13.010 13.743 1.00 93.25 87 ASP A O 1
ATOM 710 N N . VAL A 1 88 ? 2.683 -13.229 11.533 1.00 91.75 88 VAL A N 1
ATOM 711 C CA . VAL A 1 88 ? 1.320 -12.687 11.574 1.00 91.75 88 VAL A CA 1
ATOM 712 C C . VAL A 1 88 ? 0.428 -13.598 12.408 1.00 91.75 88 VAL A C 1
ATOM 714 O O . VAL A 1 88 ? -0.190 -13.114 13.350 1.00 91.75 88 VAL A O 1
ATOM 717 N N . THR A 1 89 ? 0.418 -14.904 12.132 1.00 91.62 89 THR A N 1
ATOM 718 C CA . THR A 1 89 ? -0.424 -15.881 12.845 1.00 91.62 89 THR A CA 1
ATOM 719 C C . THR A 1 89 ? -0.123 -15.906 14.342 1.00 91.62 89 THR A C 1
ATOM 721 O O . THR A 1 89 ? -1.043 -15.959 15.155 1.00 91.62 89 THR A O 1
ATOM 724 N N . LYS A 1 90 ? 1.153 -15.826 14.738 1.00 91.75 90 LYS A N 1
ATOM 725 C CA . LYS A 1 90 ? 1.560 -15.744 16.150 1.00 91.75 90 LYS A CA 1
ATOM 726 C C . LYS A 1 90 ? 1.119 -14.434 16.793 1.00 91.75 90 LYS A C 1
ATOM 728 O O . LYS A 1 90 ? 0.630 -14.450 17.917 1.00 91.75 90 LYS A O 1
ATOM 733 N N . ARG A 1 91 ? 1.276 -13.300 16.102 1.00 89.88 91 ARG A N 1
ATOM 734 C CA . ARG A 1 91 ? 0.871 -11.984 16.624 1.00 89.88 91 ARG A CA 1
ATOM 735 C C . ARG A 1 91 ? -0.647 -11.854 16.752 1.00 89.88 91 ARG A C 1
ATOM 737 O O . ARG A 1 91 ? -1.107 -11.106 17.605 1.00 89.88 91 ARG A O 1
ATOM 744 N N . THR A 1 92 ? -1.422 -12.578 15.950 1.00 91.38 92 THR A N 1
ATOM 745 C CA . THR A 1 92 ? -2.892 -12.511 15.946 1.00 91.38 92 THR A CA 1
ATOM 746 C C . THR A 1 92 ? -3.580 -13.690 16.632 1.00 91.38 92 THR A C 1
ATOM 748 O O . THR A 1 92 ? -4.803 -13.671 16.758 1.00 91.38 92 THR A O 1
ATOM 751 N N . SER A 1 93 ? -2.846 -14.693 17.130 1.00 86.00 93 SER A N 1
ATOM 752 C CA . SER A 1 93 ? -3.421 -15.943 17.660 1.00 86.00 93 SER A CA 1
ATOM 753 C C . SER A 1 93 ? -4.407 -15.753 18.820 1.00 86.00 93 SER A C 1
ATOM 755 O O . SER A 1 93 ? -5.190 -16.651 19.117 1.00 86.00 93 SER A O 1
ATOM 757 N N . GLY A 1 94 ? -4.354 -14.608 19.505 1.00 84.44 94 GLY A N 1
ATOM 758 C CA . GLY A 1 94 ? -5.238 -14.260 20.619 1.00 84.44 94 GLY A CA 1
ATOM 759 C C . GLY A 1 94 ? -6.545 -13.563 20.225 1.00 84.44 94 GLY A C 1
ATOM 760 O O . GLY A 1 94 ? -7.335 -13.249 21.115 1.00 84.44 94 GLY A O 1
ATOM 761 N N . VAL A 1 95 ? -6.779 -13.290 18.936 1.00 88.81 95 VAL A N 1
ATOM 762 C CA . VAL A 1 95 ? -7.933 -12.506 18.469 1.00 88.81 95 VAL A CA 1
ATOM 763 C C . VAL A 1 95 ? -8.722 -13.280 17.407 1.00 88.81 95 VAL A C 1
ATOM 765 O O . VAL A 1 95 ? -8.134 -13.811 16.466 1.00 88.81 95 VAL A O 1
ATOM 768 N N . PRO A 1 96 ? -10.061 -13.368 17.528 1.00 87.31 96 PRO A N 1
ATOM 769 C CA . PRO A 1 96 ? -10.880 -14.085 16.559 1.00 87.31 96 PRO A CA 1
ATOM 770 C C . PRO A 1 96 ? -10.948 -13.350 15.215 1.00 87.31 96 PRO A C 1
ATOM 772 O O . PRO A 1 96 ? -11.163 -12.139 15.156 1.00 87.31 96 PRO A O 1
ATOM 775 N N . TYR A 1 97 ? -10.851 -14.113 14.127 1.00 89.56 97 TYR A N 1
ATOM 776 C CA . TYR A 1 97 ? -11.068 -13.613 12.772 1.00 89.56 97 TYR A CA 1
ATOM 777 C C . TYR A 1 97 ? -12.553 -13.654 12.404 1.00 89.56 97 TYR A C 1
ATOM 779 O O . TYR A 1 97 ? -13.165 -14.722 12.355 1.00 89.56 97 TYR A O 1
ATOM 787 N N . LEU A 1 98 ? -13.127 -12.494 12.081 1.00 90.06 98 LEU A N 1
ATOM 788 C CA . LEU A 1 98 ? -14.468 -12.401 11.502 1.00 90.06 98 LEU A CA 1
ATOM 789 C C . LEU A 1 98 ? -14.384 -12.612 9.985 1.00 90.06 98 LEU A C 1
ATOM 791 O O . LEU A 1 98 ? -14.151 -11.678 9.225 1.00 90.06 98 LEU A O 1
ATOM 795 N N . VAL A 1 99 ? -14.548 -13.862 9.547 1.00 94.12 99 VAL A N 1
ATOM 796 C CA . VAL A 1 99 ? -14.502 -14.254 8.120 1.00 94.12 99 VAL A CA 1
ATOM 797 C C . VAL A 1 99 ? -15.855 -14.145 7.410 1.00 94.12 99 VAL A C 1
ATOM 799 O O . VAL A 1 99 ? -15.940 -14.301 6.195 1.00 94.12 99 VAL A O 1
ATOM 802 N N . GLN A 1 100 ? -16.920 -13.898 8.169 1.00 94.56 100 GLN A N 1
ATOM 803 C CA . GLN A 1 100 ? -18.285 -13.722 7.686 1.00 94.56 100 GLN A CA 1
ATOM 804 C C . GLN A 1 100 ? -18.955 -12.607 8.487 1.00 94.56 100 GLN A C 1
ATOM 806 O O . GLN A 1 100 ? -18.581 -12.345 9.634 1.00 94.56 100 GLN A O 1
ATOM 811 N N . LEU A 1 101 ? -19.954 -11.959 7.885 1.00 93.81 101 LEU A N 1
ATOM 812 C CA . LEU A 1 101 ? -20.763 -10.977 8.595 1.00 93.81 101 LEU A CA 1
ATOM 813 C C . LEU A 1 101 ? -21.545 -11.684 9.720 1.00 93.81 101 LEU A C 1
ATOM 815 O O . LEU A 1 101 ? -22.187 -12.702 9.444 1.00 93.81 101 LEU A O 1
ATOM 819 N N . PRO A 1 102 ? -21.519 -11.174 10.965 1.00 92.50 102 PRO A N 1
ATOM 820 C CA . PRO A 1 102 ? -22.310 -11.735 12.052 1.00 92.50 102 PRO A CA 1
ATOM 821 C C . PRO A 1 102 ? -23.800 -11.778 11.699 1.00 92.50 102 PRO A C 1
ATOM 823 O O . PRO A 1 102 ? -24.347 -10.823 11.149 1.00 92.50 102 PRO A O 1
ATOM 826 N N . THR A 1 103 ? -24.475 -12.875 12.045 1.00 94.75 103 THR A N 1
ATOM 827 C CA . THR A 1 103 ? -25.923 -13.031 11.816 1.00 94.75 103 THR A CA 1
ATOM 828 C C . THR A 1 103 ? -26.758 -12.082 12.673 1.00 94.75 103 THR A C 1
ATOM 830 O O . THR A 1 103 ? -27.892 -11.764 12.327 1.00 94.75 103 THR A O 1
ATOM 833 N N . THR A 1 104 ? -26.204 -11.635 13.798 1.00 94.62 104 THR A N 1
ATOM 834 C CA . THR A 1 104 ? -26.807 -10.665 14.713 1.00 94.62 104 THR A CA 1
ATOM 835 C C . THR A 1 104 ? -25.946 -9.412 14.771 1.00 94.62 104 THR A C 1
ATOM 837 O O . THR A 1 104 ? -24.720 -9.506 14.804 1.00 94.62 104 THR A O 1
ATOM 840 N N . ALA A 1 105 ? -26.583 -8.240 14.813 1.00 94.81 105 ALA A N 1
ATOM 841 C CA . ALA A 1 105 ? -25.870 -6.978 14.968 1.00 94.81 105 ALA A CA 1
ATOM 842 C C . ALA A 1 105 ? -25.068 -6.971 16.277 1.00 94.81 105 ALA A C 1
ATOM 844 O O . ALA A 1 105 ? -25.594 -7.336 17.328 1.00 94.81 105 ALA A O 1
ATOM 845 N N . MET A 1 106 ? -23.808 -6.543 16.198 1.00 94.62 106 MET A N 1
ATOM 846 C CA . MET A 1 106 ? -22.967 -6.351 17.376 1.00 94.62 106 MET A CA 1
ATOM 847 C C . MET A 1 106 ? -23.360 -5.064 18.099 1.00 94.62 106 MET A C 1
ATOM 849 O O . MET A 1 106 ? -23.659 -4.047 17.462 1.00 94.62 106 MET A O 1
ATOM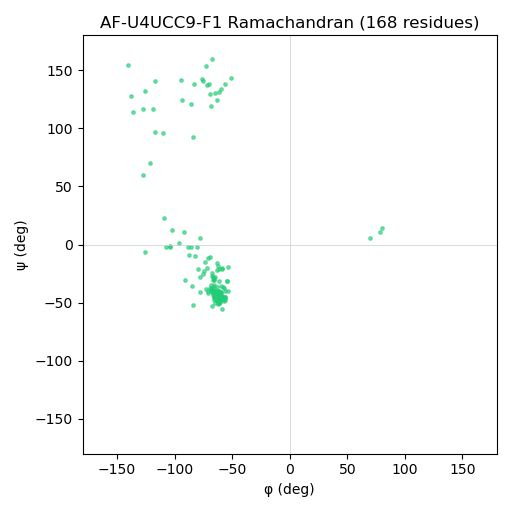 853 N N . SER A 1 107 ? -23.317 -5.090 19.427 1.00 96.81 107 SER A N 1
ATOM 854 C CA . SER A 1 107 ? -23.472 -3.889 20.239 1.00 96.81 107 SER A CA 1
ATOM 855 C C . SER A 1 107 ? -22.278 -2.949 20.045 1.00 96.81 107 SER A C 1
ATOM 857 O O . SER A 1 107 ? -21.185 -3.350 19.630 1.00 96.81 107 SER A O 1
ATOM 859 N N . ARG A 1 108 ? -22.463 -1.669 20.383 1.00 96.50 108 ARG A N 1
ATOM 860 C CA . ARG A 1 108 ? -21.372 -0.687 20.359 1.00 96.50 108 ARG A CA 1
ATOM 861 C C . ARG A 1 108 ? -20.207 -1.155 21.234 1.00 96.50 108 ARG A C 1
ATOM 863 O O . ARG A 1 108 ? -19.056 -1.090 20.816 1.00 96.50 108 ARG A O 1
ATOM 870 N N . GLU A 1 109 ? -20.505 -1.644 22.428 1.00 96.88 109 GLU A N 1
ATOM 871 C CA . GLU A 1 109 ? -19.530 -2.118 23.409 1.00 96.88 109 GLU A CA 1
ATOM 872 C C . GLU A 1 109 ? -18.738 -3.313 22.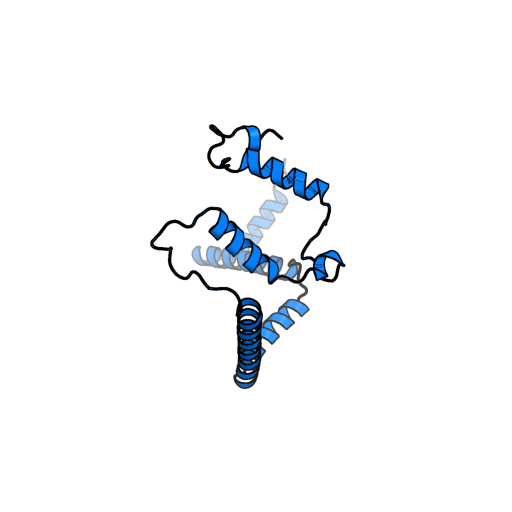871 1.00 96.88 109 GLU A C 1
ATOM 874 O O . GLU A 1 109 ? -17.520 -3.364 23.035 1.00 96.88 109 GLU A O 1
ATOM 879 N N . GLU A 1 110 ? -19.402 -4.240 22.178 1.00 94.25 110 GLU A N 1
ATOM 880 C CA . GLU A 1 110 ? -18.755 -5.390 21.541 1.00 94.25 110 GLU A CA 1
ATOM 881 C C . GLU A 1 110 ? -17.795 -4.960 20.428 1.00 94.25 110 GLU A C 1
ATOM 883 O O . GLU A 1 110 ? -16.665 -5.449 20.372 1.00 94.25 110 GLU A O 1
ATOM 888 N N . ILE A 1 111 ? -18.205 -4.006 19.583 1.00 94.69 111 ILE A N 1
ATOM 889 C CA . ILE A 1 111 ? -17.363 -3.457 18.509 1.00 94.69 111 ILE A CA 1
ATOM 890 C C . ILE A 1 111 ? -16.123 -2.780 19.096 1.00 94.69 111 ILE A C 1
ATOM 892 O O . ILE A 1 111 ? -15.003 -3.062 18.667 1.00 94.69 111 ILE A O 1
ATOM 896 N N . PHE A 1 112 ? -16.300 -1.914 20.097 1.00 95.75 112 PHE A N 1
ATOM 897 C CA . PHE A 1 112 ? -15.178 -1.229 20.740 1.00 95.75 112 PHE A CA 1
ATOM 898 C C . PHE A 1 112 ? -14.248 -2.211 21.449 1.00 95.75 112 PHE A C 1
ATOM 900 O O . PHE A 1 112 ? -13.032 -2.078 21.333 1.00 95.75 112 PHE A O 1
ATOM 907 N N . LYS A 1 113 ? -14.788 -3.233 22.118 1.00 94.00 113 LYS A N 1
ATOM 908 C CA . LYS A 1 113 ? -13.981 -4.281 22.751 1.00 94.00 113 LYS A CA 1
ATOM 909 C C . LYS A 1 113 ? -13.139 -5.036 21.722 1.00 94.00 113 LYS A C 1
ATOM 911 O O . LYS A 1 113 ? -11.939 -5.196 21.936 1.00 94.00 113 LYS A O 1
ATOM 916 N N . ALA A 1 114 ? -13.741 -5.461 20.611 1.00 92.25 114 ALA A N 1
ATOM 917 C CA . ALA A 1 114 ? -13.028 -6.150 19.539 1.00 92.25 114 ALA A CA 1
ATOM 918 C C . ALA A 1 114 ? -11.936 -5.256 18.930 1.00 92.25 114 ALA A C 1
ATOM 920 O O . ALA A 1 114 ? -10.802 -5.701 18.746 1.00 92.25 114 ALA A O 1
ATOM 921 N N . LEU A 1 115 ? -12.242 -3.980 18.679 1.00 92.31 115 LEU A N 1
ATOM 922 C CA . LEU A 1 115 ? -11.269 -3.008 18.184 1.00 92.31 115 LEU A CA 1
ATOM 923 C C . LEU A 1 115 ? -10.101 -2.829 19.163 1.00 92.31 115 LEU A C 1
ATOM 925 O O . LEU A 1 115 ? -8.947 -2.929 18.757 1.00 92.31 115 LEU A O 1
ATOM 929 N N . SER A 1 116 ? -10.376 -2.617 20.452 1.00 91.69 116 SER A N 1
ATOM 930 C CA . SER A 1 116 ? -9.338 -2.457 21.475 1.00 91.69 116 SER A CA 1
ATOM 931 C C . SER A 1 116 ? -8.453 -3.696 21.608 1.00 91.69 116 SER A C 1
ATOM 933 O O . SER A 1 116 ? -7.241 -3.553 21.736 1.00 91.69 116 SER A O 1
ATOM 935 N N . GLN A 1 117 ? -9.026 -4.902 21.529 1.00 91.56 117 GLN A N 1
ATOM 936 C CA . GLN A 1 117 ? -8.257 -6.151 21.528 1.00 91.56 117 GLN A CA 1
ATOM 937 C C . GLN A 1 117 ? -7.317 -6.245 20.322 1.00 91.56 117 GLN A C 1
ATOM 939 O O . GLN A 1 117 ? -6.163 -6.625 20.488 1.00 91.56 117 GLN A O 1
ATOM 944 N N . ASN A 1 118 ? -7.783 -5.857 19.131 1.00 91.44 118 ASN A N 1
ATOM 945 C CA . ASN A 1 118 ? -6.954 -5.834 17.924 1.00 91.44 118 ASN A CA 1
ATOM 946 C C . ASN A 1 118 ? -5.825 -4.798 18.021 1.00 91.44 118 ASN A C 1
ATOM 948 O O . ASN A 1 118 ? -4.681 -5.103 17.697 1.00 91.44 118 ASN A O 1
ATOM 952 N N . LEU A 1 119 ? -6.123 -3.582 18.485 1.00 90.25 119 LEU A N 1
ATOM 953 C CA . LEU A 1 119 ? -5.124 -2.515 18.610 1.00 90.25 119 LEU A CA 1
ATOM 954 C C . LEU A 1 119 ? -4.062 -2.826 19.675 1.00 90.25 119 LEU A C 1
ATOM 956 O O . LEU A 1 119 ? -2.910 -2.436 19.512 1.00 90.25 119 LEU A O 1
ATOM 960 N N . ALA A 1 120 ? -4.425 -3.565 20.727 1.00 89.12 120 ALA A N 1
ATOM 961 C CA . ALA A 1 120 ? -3.500 -4.002 21.773 1.00 89.12 120 ALA A CA 1
ATOM 962 C C . ALA A 1 120 ? -2.475 -5.055 21.306 1.00 89.12 120 ALA A C 1
ATOM 964 O O . ALA A 1 120 ? -1.529 -5.333 22.037 1.00 89.12 120 ALA A O 1
ATOM 965 N N . LEU A 1 121 ? -2.633 -5.629 20.104 1.00 89.19 121 LEU A N 1
ATOM 966 C CA . LEU A 1 121 ? -1.617 -6.497 19.496 1.00 89.19 121 LEU A CA 1
ATOM 967 C C . LEU A 1 121 ? -0.385 -5.714 19.011 1.00 89.19 121 LEU A C 1
ATOM 969 O O . LEU A 1 121 ? 0.673 -6.303 18.784 1.00 89.19 121 LEU A O 1
ATOM 973 N N . GLY A 1 122 ? -0.525 -4.401 18.805 1.00 83.62 122 GLY A N 1
ATOM 974 C CA . GLY A 1 122 ? 0.568 -3.530 18.390 1.00 83.62 122 GLY A CA 1
ATOM 975 C C . GLY A 1 122 ? 1.528 -3.218 19.538 1.00 83.62 122 GLY A C 1
ATOM 976 O O . GLY A 1 122 ? 1.114 -2.970 20.666 1.00 83.62 122 GLY A O 1
ATOM 977 N N . GLU A 1 123 ? 2.826 -3.179 19.239 1.00 79.25 123 GLU A N 1
ATOM 978 C CA . GLU A 1 123 ? 3.846 -2.726 20.186 1.00 79.25 123 GLU A CA 1
ATOM 979 C C . GLU A 1 123 ? 3.958 -1.194 20.171 1.00 79.25 123 GLU A C 1
ATOM 981 O O . GLU A 1 123 ? 4.002 -0.560 19.115 1.00 79.25 123 GLU A O 1
ATOM 986 N N . ASP A 1 124 ? 4.093 -0.588 21.349 1.00 79.44 124 ASP A N 1
ATOM 987 C CA . ASP A 1 124 ? 4.219 0.867 21.514 1.00 79.44 124 ASP A CA 1
ATOM 988 C C . ASP A 1 124 ? 5.627 1.418 21.200 1.00 79.44 124 ASP A C 1
ATOM 990 O O . ASP A 1 124 ? 5.880 2.610 21.374 1.00 79.44 124 ASP A O 1
ATOM 994 N N . GLY A 1 125 ? 6.554 0.588 20.704 1.00 81.44 125 GLY A N 1
ATOM 995 C CA . GLY A 1 125 ? 7.944 0.980 20.422 1.00 81.44 125 GLY A CA 1
ATOM 996 C C . GLY A 1 125 ? 8.090 2.128 19.414 1.00 81.44 125 GLY A C 1
ATOM 997 O O . GLY A 1 125 ? 9.091 2.842 19.410 1.00 81.44 125 GLY A O 1
ATOM 998 N N . TRP A 1 126 ? 7.075 2.385 18.587 1.00 88.69 126 TRP A N 1
ATOM 999 C CA . TRP A 1 126 ? 7.068 3.553 17.706 1.00 88.69 126 TRP A CA 1
ATOM 1000 C C . TRP A 1 126 ? 7.005 4.878 18.484 1.00 88.69 126 TRP A C 1
ATOM 1002 O O . TRP A 1 126 ? 7.579 5.866 18.030 1.00 88.69 126 TRP A O 1
ATOM 1012 N N . LYS A 1 127 ? 6.390 4.908 19.677 1.00 86.81 127 LYS A N 1
ATOM 1013 C CA . LYS A 1 127 ? 6.337 6.107 20.537 1.00 86.81 127 LYS A CA 1
ATOM 1014 C C . LYS A 1 127 ? 7.719 6.492 21.068 1.00 86.81 127 LYS A C 1
ATOM 1016 O O . LYS A 1 127 ? 7.969 7.669 21.305 1.00 86.81 127 LYS A O 1
ATOM 1021 N N . SER A 1 128 ? 8.621 5.521 21.223 1.00 85.50 128 SER A N 1
ATOM 1022 C CA . SER A 1 128 ? 10.028 5.734 21.584 1.00 85.50 128 SER A CA 1
ATOM 1023 C C . SER A 1 128 ? 10.958 5.870 20.369 1.00 85.50 128 SER A C 1
ATOM 1025 O O . SER A 1 128 ? 12.176 5.875 20.530 1.00 85.50 128 SER A O 1
ATOM 1027 N N . GLY A 1 129 ? 10.409 6.003 19.153 1.00 85.31 129 GLY A N 1
ATOM 1028 C CA . GLY A 1 129 ? 11.183 6.221 17.927 1.00 85.31 129 GLY A CA 1
ATOM 1029 C C . GLY A 1 129 ? 11.812 4.961 17.326 1.00 85.31 129 GLY A C 1
ATOM 1030 O O . GLY A 1 129 ? 12.658 5.070 16.443 1.00 85.31 129 GLY A O 1
ATOM 1031 N N . LEU A 1 130 ? 11.403 3.762 17.759 1.00 87.94 130 LEU A N 1
ATOM 1032 C CA . LEU A 1 130 ? 11.965 2.492 17.272 1.00 87.94 130 LEU A CA 1
ATOM 1033 C C . LEU A 1 130 ? 11.384 2.035 15.920 1.00 87.94 130 LEU A C 1
ATOM 1035 O O . LEU A 1 130 ? 11.810 1.015 15.385 1.00 87.94 130 LEU A O 1
ATOM 1039 N N . ALA A 1 131 ? 10.428 2.777 15.352 1.00 87.94 131 ALA A N 1
ATOM 1040 C CA . ALA A 1 131 ? 9.771 2.447 14.088 1.00 87.94 131 ALA A CA 1
ATOM 1041 C C . ALA A 1 131 ? 10.038 3.522 13.021 1.00 87.94 131 ALA A C 1
ATOM 1043 O O . ALA A 1 131 ? 9.357 4.548 12.959 1.00 87.94 131 ALA A O 1
ATOM 1044 N N . SER A 1 132 ? 11.034 3.278 12.165 1.00 87.50 132 SER A N 1
ATOM 1045 C CA . SER A 1 132 ? 11.423 4.206 11.095 1.00 87.50 132 SER A CA 1
ATOM 1046 C C . SER A 1 132 ? 10.298 4.397 10.073 1.00 87.50 132 SER A C 1
ATOM 1048 O O . SER A 1 132 ? 9.802 3.428 9.503 1.00 87.50 132 SER A O 1
ATOM 1050 N N . GLY A 1 133 ? 9.896 5.650 9.842 1.00 87.38 133 GLY A N 1
ATOM 1051 C CA . GLY A 1 133 ? 8.908 6.020 8.822 1.00 87.38 133 GLY A CA 1
ATOM 1052 C C . GLY A 1 133 ? 7.463 5.583 9.098 1.00 87.38 133 GLY A C 1
ATOM 1053 O O . GLY A 1 133 ? 6.617 5.772 8.232 1.00 87.38 133 GLY A O 1
ATOM 1054 N N . ALA A 1 134 ? 7.165 5.012 10.272 1.00 90.19 134 ALA A N 1
ATOM 1055 C CA . ALA A 1 134 ? 5.828 4.505 10.589 1.00 90.19 134 ALA A CA 1
ATOM 1056 C C . ALA A 1 134 ? 4.881 5.602 11.108 1.00 90.19 134 ALA A C 1
ATOM 1058 O O . ALA A 1 134 ? 3.784 5.777 10.585 1.00 90.19 134 ALA A O 1
ATOM 1059 N N . VAL A 1 135 ? 5.307 6.359 12.127 1.00 90.38 135 VAL A N 1
ATOM 1060 C CA . VAL A 1 135 ? 4.534 7.468 12.708 1.00 90.38 135 VAL A CA 1
ATOM 1061 C C . VAL A 1 135 ? 5.401 8.720 12.736 1.00 90.38 135 VAL A C 1
ATOM 1063 O O . VAL A 1 135 ? 6.430 8.755 13.403 1.00 90.38 135 VAL A O 1
ATOM 1066 N N . TYR A 1 136 ? 4.982 9.748 11.998 1.00 89.56 136 TYR A N 1
ATOM 1067 C CA . TYR A 1 136 ? 5.772 10.966 11.796 1.00 89.56 136 TYR A CA 1
ATOM 1068 C C . TYR A 1 136 ? 5.737 11.920 12.992 1.00 89.56 136 TYR A C 1
ATOM 1070 O O . TYR A 1 136 ? 6.750 12.522 13.334 1.00 89.56 136 TYR A O 1
ATOM 1078 N N . ILE A 1 137 ? 4.566 12.090 13.610 1.00 87.31 137 ILE A N 1
ATOM 1079 C CA . ILE A 1 137 ? 4.363 13.006 14.733 1.00 87.31 137 ILE A CA 1
ATOM 1080 C C . ILE A 1 137 ? 3.486 12.310 15.769 1.00 87.31 137 ILE A C 1
ATOM 1082 O O . ILE A 1 137 ? 2.391 11.849 15.452 1.00 87.31 137 ILE A O 1
ATOM 1086 N N . HIS A 1 138 ? 3.948 12.288 17.019 1.00 87.69 138 HIS A N 1
ATOM 1087 C CA . HIS A 1 138 ? 3.148 11.884 18.169 1.00 87.69 138 HIS A CA 1
ATOM 1088 C C . HIS A 1 138 ? 2.859 13.107 19.044 1.00 87.69 138 HIS A C 1
ATOM 1090 O O . HIS A 1 138 ? 3.684 13.514 19.858 1.00 87.69 138 HIS A O 1
ATOM 1096 N N . ASN A 1 139 ? 1.695 13.724 18.843 1.00 91.56 139 ASN A N 1
ATOM 1097 C CA . ASN A 1 139 ? 1.241 14.865 19.633 1.00 91.56 139 ASN A CA 1
ATOM 1098 C C . ASN A 1 139 ? -0.245 14.669 19.992 1.00 91.56 139 ASN A C 1
ATOM 1100 O O . ASN A 1 139 ? -1.081 14.702 19.086 1.00 91.56 139 ASN A O 1
ATOM 1104 N N . PRO A 1 140 ? -0.590 14.489 21.282 1.00 92.75 140 PRO A N 1
ATOM 1105 C CA . PRO A 1 140 ? -1.972 14.273 21.710 1.00 92.75 140 PRO A CA 1
ATOM 1106 C C . PRO A 1 140 ? -2.940 15.395 21.310 1.00 92.75 140 PRO A C 1
ATOM 1108 O O . PRO A 1 140 ? -4.073 15.112 20.932 1.00 92.75 140 PRO A O 1
ATOM 1111 N N . ALA A 1 141 ? -2.501 16.658 21.333 1.00 95.88 141 ALA A N 1
ATOM 1112 C CA . ALA A 1 141 ? -3.340 17.789 20.934 1.00 95.88 141 ALA A CA 1
ATOM 1113 C C . ALA A 1 141 ? -3.642 17.766 19.428 1.00 95.88 141 ALA A C 1
ATOM 1115 O O . ALA A 1 141 ? -4.771 18.021 19.017 1.00 95.88 141 ALA A O 1
ATOM 1116 N N . LEU A 1 142 ? -2.654 17.397 18.605 1.00 95.31 142 LEU A N 1
ATOM 1117 C CA . LEU A 1 142 ? -2.862 17.216 17.168 1.00 95.31 142 LEU A CA 1
ATOM 1118 C C . LEU A 1 142 ? -3.775 16.019 16.881 1.00 95.31 142 LEU A C 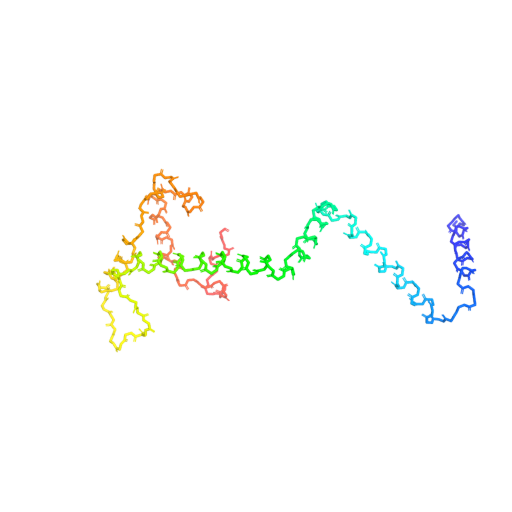1
ATOM 1120 O O . LEU A 1 142 ? -4.647 16.109 16.024 1.00 95.31 142 LEU A O 1
ATOM 1124 N N . GLN A 1 143 ? -3.600 14.911 17.603 1.00 93.94 143 GLN A N 1
ATOM 1125 C CA . GLN A 1 143 ? -4.461 13.739 17.463 1.00 93.94 143 GLN A CA 1
ATOM 1126 C C . GLN A 1 143 ? -5.922 14.080 17.786 1.00 93.94 143 GLN A C 1
ATOM 1128 O O . GLN A 1 143 ? -6.811 13.678 17.036 1.00 93.94 143 GLN A O 1
ATOM 1133 N N . GLN A 1 144 ? -6.161 14.853 18.851 1.00 96.69 144 GLN A N 1
ATOM 1134 C CA . GLN A 1 144 ? -7.500 15.325 19.198 1.00 96.69 144 GLN A CA 1
ATOM 1135 C C . GLN A 1 144 ? -8.079 16.231 18.108 1.00 96.69 144 GLN A C 1
ATOM 1137 O O . GLN A 1 144 ? -9.191 15.991 17.652 1.00 96.69 144 GLN A O 1
ATOM 1142 N N . LEU A 1 145 ? -7.302 17.203 17.619 1.00 96.50 145 LEU A N 1
ATOM 1143 C CA . LEU A 1 145 ? -7.730 18.085 16.531 1.00 96.50 145 LEU A CA 1
ATOM 1144 C C . LEU A 1 145 ? -8.136 17.292 15.280 1.00 96.50 145 LEU A C 1
ATOM 1146 O O . LEU A 1 145 ? -9.172 17.566 14.679 1.00 96.50 145 LEU A O 1
ATOM 1150 N N . VAL A 1 146 ? -7.339 16.295 14.888 1.00 95.50 146 VAL A N 1
ATOM 1151 C CA . VAL A 1 146 ? -7.644 15.441 13.731 1.00 95.50 146 VAL A CA 1
ATOM 1152 C C . VAL A 1 146 ? -8.920 14.628 13.965 1.00 95.50 146 VAL A C 1
ATOM 1154 O O . VAL A 1 146 ? -9.729 14.506 13.045 1.00 95.50 146 VAL A O 1
ATOM 1157 N N . ALA A 1 147 ? -9.130 14.104 15.175 1.00 96.12 147 ALA A N 1
ATOM 1158 C CA . ALA A 1 147 ? -10.355 13.387 15.524 1.00 96.12 147 ALA A CA 1
ATOM 1159 C C . ALA A 1 147 ? -11.596 14.293 15.434 1.00 96.12 147 ALA A C 1
ATOM 1161 O O . ALA A 1 147 ? -12.590 13.897 14.824 1.00 96.12 147 ALA A O 1
ATOM 1162 N N . ASP A 1 148 ? -11.514 15.520 15.956 1.00 96.81 148 ASP A N 1
ATOM 1163 C CA . ASP A 1 148 ? -12.608 16.497 15.924 1.00 96.81 148 ASP A CA 1
ATOM 1164 C C . ASP A 1 148 ? -12.947 16.909 14.480 1.00 96.81 148 ASP A C 1
ATOM 1166 O O . ASP A 1 148 ? -14.116 16.923 14.083 1.00 96.81 148 ASP A O 1
ATOM 1170 N N . VAL A 1 149 ? -11.926 17.172 13.654 1.00 95.12 149 VAL A N 1
ATOM 1171 C CA . VAL A 1 149 ? -12.095 17.481 12.223 1.00 95.12 149 VAL A CA 1
ATOM 1172 C C . VAL A 1 149 ? -12.711 16.299 11.474 1.00 95.12 149 VAL A C 1
ATOM 1174 O O . VAL A 1 149 ? -13.609 16.486 10.649 1.00 95.12 149 VAL A O 1
ATOM 1177 N N . PHE A 1 150 ? -12.271 15.071 11.751 1.00 95.19 150 PHE A N 1
ATOM 1178 C CA . PHE A 1 150 ? -12.836 13.880 11.119 1.00 95.19 150 PHE A CA 1
ATOM 1179 C C . PHE A 1 150 ? -14.296 13.663 11.525 1.00 95.19 150 PHE A C 1
ATOM 1181 O O . PHE A 1 150 ? -15.127 13.352 10.674 1.00 95.19 150 PHE A O 1
ATOM 1188 N N . GLN A 1 151 ? -14.646 13.891 12.793 1.00 95.81 151 GLN A N 1
ATOM 1189 C CA . GLN A 1 151 ? -16.018 13.756 13.276 1.00 95.81 151 GLN A CA 1
ATOM 1190 C C . GLN A 1 151 ? -16.988 14.637 12.476 1.00 95.81 151 GLN A C 1
ATOM 1192 O O . GLN A 1 151 ? -18.013 14.138 12.005 1.00 95.81 151 GLN A O 1
ATOM 1197 N N . ILE A 1 152 ? -16.647 15.912 12.264 1.00 93.88 152 ILE A N 1
ATOM 1198 C CA . ILE A 1 152 ? -17.500 16.856 11.522 1.00 93.88 152 ILE A CA 1
ATOM 1199 C C . ILE A 1 152 ? -17.483 16.635 10.001 1.00 93.88 152 ILE A C 1
ATOM 1201 O O . ILE A 1 152 ? -18.443 16.993 9.325 1.00 93.88 152 ILE A O 1
ATOM 1205 N N . SER A 1 153 ? -16.414 16.047 9.452 1.00 92.94 153 SER A N 1
ATOM 1206 C CA . SER A 1 153 ? -16.232 15.866 8.000 1.00 92.94 153 SER A CA 1
ATOM 1207 C C . SER A 1 153 ? -16.485 14.440 7.496 1.00 92.94 153 SER A C 1
ATOM 1209 O O . SER A 1 153 ? -16.427 14.204 6.289 1.00 92.94 153 SER A O 1
ATOM 1211 N N . SER A 1 154 ? -16.810 13.499 8.386 1.00 94.50 154 SER A N 1
ATOM 1212 C CA . SER A 1 154 ? -16.918 12.057 8.105 1.00 94.50 154 SER A CA 1
ATOM 1213 C C . SER A 1 154 ? -17.854 11.681 6.948 1.00 94.50 154 SE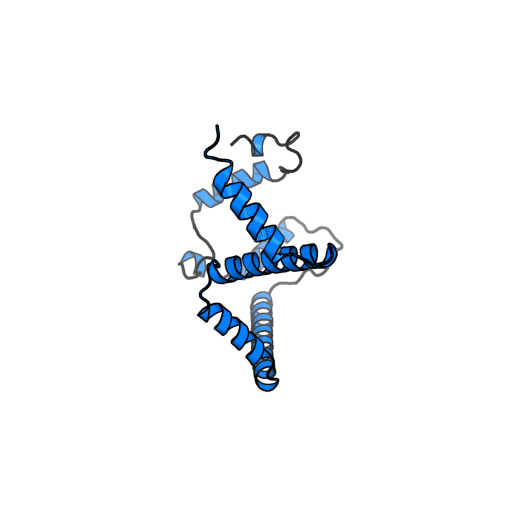R A C 1
ATOM 1215 O O . SER A 1 154 ? -17.581 10.715 6.240 1.00 94.50 154 SER A O 1
ATOM 1217 N N . TYR A 1 155 ? -18.922 12.451 6.717 1.00 93.44 155 TYR A N 1
ATOM 1218 C CA . TYR A 1 155 ? -19.876 12.225 5.621 1.00 93.44 155 TYR A CA 1
ATOM 1219 C C . TYR A 1 155 ? -19.605 13.062 4.364 1.00 93.44 155 TYR A C 1
ATOM 1221 O O . TYR A 1 155 ? -20.358 12.970 3.395 1.00 93.44 155 TYR A O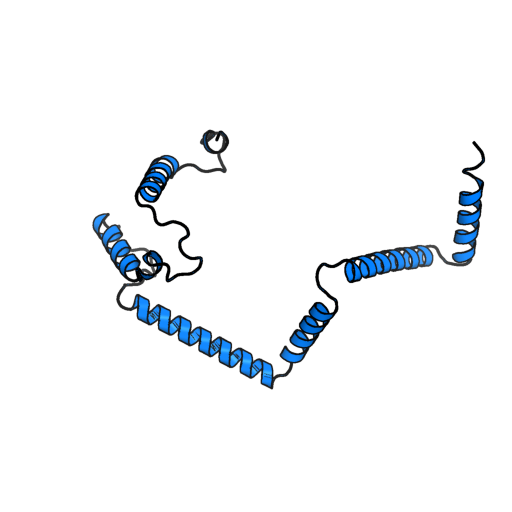 1
ATOM 1229 N N . THR A 1 156 ? -18.551 13.882 4.352 1.00 92.88 156 THR A N 1
ATOM 1230 C CA . THR A 1 156 ? -18.211 14.676 3.167 1.00 92.88 156 THR A CA 1
ATOM 1231 C C . THR A 1 156 ? -17.714 13.765 2.046 1.00 92.88 156 THR A C 1
ATOM 1233 O O 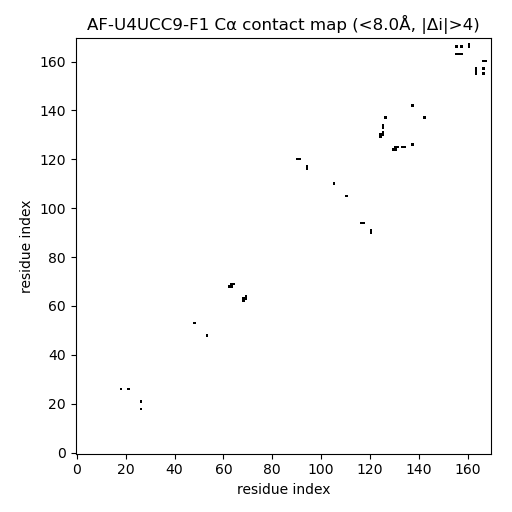. THR A 1 156 ? -16.827 12.935 2.244 1.00 92.88 156 THR A O 1
ATOM 1236 N N . ASN A 1 157 ? -18.278 13.920 0.847 1.00 93.25 157 ASN A N 1
ATOM 1237 C CA . ASN A 1 157 ? -17.868 13.168 -0.335 1.00 93.25 157 ASN A CA 1
ATOM 1238 C C . ASN A 1 157 ? -17.362 14.130 -1.422 1.00 93.25 157 ASN A C 1
ATOM 1240 O O . ASN A 1 157 ? -18.153 14.913 -1.948 1.00 93.25 157 ASN A O 1
ATOM 1244 N N . PRO A 1 158 ? -16.080 14.058 -1.821 1.00 89.75 158 PRO A N 1
ATOM 1245 C CA . PRO A 1 158 ? -15.505 14.974 -2.812 1.00 89.75 158 PRO A CA 1
ATOM 1246 C C . PRO A 1 158 ? -16.174 14.901 -4.186 1.00 89.75 158 PRO A C 1
ATOM 1248 O O . PRO A 1 158 ? -16.081 15.840 -4.963 1.00 89.75 158 PRO A O 1
ATOM 1251 N N . LEU A 1 159 ? -16.856 13.798 -4.501 1.00 94.56 159 LEU A 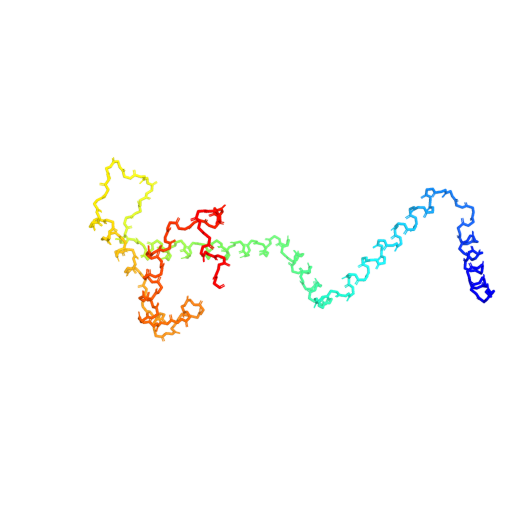N 1
ATOM 1252 C CA . LEU A 1 159 ? -17.564 13.639 -5.772 1.00 94.56 159 LEU A CA 1
ATOM 1253 C C . LEU A 1 159 ? -18.827 14.511 -5.881 1.00 94.56 159 LEU A C 1
ATOM 1255 O O . LEU A 1 159 ? -19.363 14.642 -6.978 1.00 94.56 159 LEU A O 1
ATOM 1259 N N . HIS A 1 160 ? -19.282 15.113 -4.777 1.00 93.44 160 HIS A N 1
ATOM 1260 C CA . HIS A 1 160 ? -20.474 15.963 -4.717 1.00 93.44 160 HIS A CA 1
ATOM 1261 C C . HIS A 1 160 ? -20.126 17.377 -4.218 1.00 93.44 160 HIS A C 1
ATOM 1263 O O . HIS A 1 160 ? -20.468 17.739 -3.088 1.00 93.44 160 HIS A O 1
ATOM 1269 N N . PRO A 1 161 ? -19.410 18.191 -5.020 1.00 91.25 161 PRO A N 1
ATOM 1270 C CA . PRO A 1 161 ? -19.052 19.565 -4.650 1.00 91.25 161 PRO A CA 1
ATOM 1271 C C . PRO A 1 161 ? -20.272 20.481 -4.463 1.00 91.25 161 PRO A C 1
ATOM 1273 O O . PRO A 1 161 ? -20.180 21.488 -3.767 1.00 91.25 161 PRO A O 1
ATOM 1276 N N . ASP A 1 162 ? -21.410 20.127 -5.055 1.00 94.00 162 ASP A N 1
ATOM 1277 C CA . ASP A 1 162 ? -22.711 20.769 -4.870 1.00 94.00 162 ASP A CA 1
ATOM 1278 C C . ASP A 1 162 ? -23.256 20.595 -3.444 1.00 94.00 162 ASP A C 1
ATOM 1280 O O . ASP A 1 162 ? -23.838 21.525 -2.887 1.00 94.00 162 ASP A O 1
ATOM 1284 N N . LEU A 1 163 ? -23.023 19.428 -2.836 1.00 91.69 163 LEU A N 1
ATOM 1285 C CA . LEU A 1 163 ? -23.445 19.114 -1.467 1.00 91.69 163 LEU A CA 1
ATOM 1286 C C . LEU A 1 163 ? -22.375 19.473 -0.426 1.00 91.69 163 LEU A C 1
ATOM 1288 O O . LEU A 1 163 ? -22.705 19.822 0.707 1.00 91.69 163 LEU A O 1
ATOM 1292 N N . PHE A 1 164 ? -21.094 19.401 -0.800 1.00 92.81 164 PHE A N 1
ATOM 1293 C CA . PHE A 1 164 ? -19.951 19.602 0.098 1.00 92.81 164 PHE A CA 1
ATOM 1294 C C . PHE A 1 164 ? -18.951 20.649 -0.433 1.00 92.81 164 PHE A C 1
ATOM 1296 O O . PHE A 1 164 ? -17.765 20.344 -0.606 1.00 92.81 164 PHE A O 1
ATOM 1303 N N . PRO A 1 165 ? -19.374 21.908 -0.656 1.00 87.06 165 PRO A N 1
ATOM 1304 C CA . PRO A 1 165 ? -18.526 22.933 -1.274 1.00 87.06 165 PRO A CA 1
ATOM 1305 C C . PRO A 1 165 ? -17.301 23.304 -0.420 1.00 87.06 165 PRO A C 1
ATOM 1307 O O . PRO A 1 165 ? -16.254 23.669 -0.951 1.00 87.06 165 PRO A O 1
ATOM 1310 N N . GLY A 1 166 ? -17.399 23.157 0.907 1.00 78.75 166 GLY A N 1
ATOM 1311 C CA . GLY A 1 166 ? -16.347 23.536 1.857 1.00 78.75 166 GLY A CA 1
ATOM 1312 C C . GLY A 1 166 ? -15.023 22.778 1.703 1.00 78.75 166 GLY A C 1
ATOM 1313 O O . GLY A 1 166 ? -13.998 23.268 2.161 1.00 78.75 166 GLY A O 1
ATOM 1314 N N . ARG A 1 167 ? -14.999 21.623 1.020 1.00 65.88 167 ARG A N 1
ATOM 1315 C CA . ARG A 1 167 ? -13.757 20.854 0.802 1.00 65.88 167 ARG A CA 1
ATOM 1316 C C . ARG A 1 167 ? -12.818 21.485 -0.239 1.00 65.88 167 ARG A C 1
ATOM 1318 O O . ARG A 1 167 ? -11.655 21.106 -0.305 1.00 65.88 167 ARG A O 1
ATOM 1325 N N . TYR A 1 168 ? -13.313 22.427 -1.041 1.00 60.00 168 TYR A N 1
ATOM 1326 C CA . TYR A 1 168 ? -12.544 23.140 -2.071 1.00 60.00 168 TYR A CA 1
ATOM 1327 C C . TYR A 1 168 ? -12.251 24.599 -1.701 1.00 60.00 168 TYR A C 1
ATOM 1329 O O . TYR A 1 168 ? -11.620 25.308 -2.478 1.00 60.00 168 TYR A O 1
ATOM 1337 N N . ALA A 1 169 ? -12.743 25.053 -0.547 1.00 58.88 169 ALA A N 1
ATOM 1338 C CA . ALA A 1 169 ? -12.742 26.456 -0.142 1.00 58.88 169 ALA A CA 1
ATOM 1339 C C . ALA A 1 169 ? -11.751 26.768 0.999 1.00 58.88 169 ALA A C 1
ATOM 1341 O O . ALA A 1 169 ? -11.950 27.747 1.716 1.00 58.88 169 ALA A O 1
ATOM 1342 N N . ALA A 1 170 ? -10.717 25.941 1.179 1.00 51.34 170 ALA A N 1
ATOM 1343 C CA . ALA A 1 170 ? -9.653 26.141 2.166 1.00 51.34 170 ALA A CA 1
ATOM 1344 C C . ALA A 1 170 ? -8.329 26.507 1.488 1.00 51.34 170 ALA A C 1
ATOM 1346 O O . ALA A 1 170 ? -8.002 25.857 0.468 1.00 51.34 170 ALA A O 1
#

Solvent-accessible surface area (backbone atoms only — not comparable to full-atom values): 10475 Å² total; per-residue (Å²): 143,63,80,73,54,57,64,56,50,52,51,51,51,51,53,52,60,76,52,60,95,60,56,73,67,56,53,51,52,50,53,53,50,52,51,52,50,50,52,51,52,45,57,66,71,72,42,96,65,54,69,65,57,54,49,50,52,52,50,51,58,56,55,54,67,40,66,71,54,36,54,51,52,50,51,50,52,53,48,52,48,50,52,49,52,50,51,52,50,64,63,44,68,90,56,88,81,80,88,62,82,70,96,59,88,75,52,72,66,55,51,52,51,54,50,51,59,58,58,66,62,58,78,69,50,51,82,78,66,73,39,84,94,73,71,94,76,92,48,73,70,58,54,49,52,51,50,56,54,44,67,79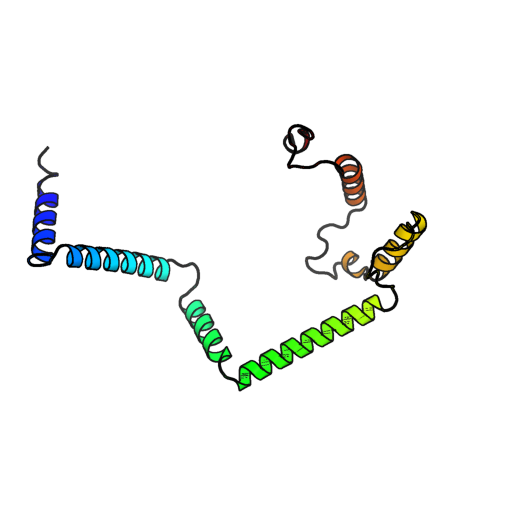,47,68,83,64,50,86,92,38,51,89,83,38,52,70,81,76,72,118

Secondary structure (DSSP, 8-state):
--TTHHHHHHHHHHHHHHTTT--HHHHHHHHHHHHHHHHHHHHHHH-SS-HHHHHHHHHHHHHTTSHHHHHHHHHHHHHHHHHHHHHHHHHHTTS----S--SSPPPHHHHHHHHHHHHTTS-GGGGGT-STTT-S---HHHHHHHHHHHHHHTT--TT-TTT-GGGG--